Protein AF-A0A8T4I831-F1 (afdb_monomer_lite)

pLDDT: mean 87.14, std 13.7, range [50.66, 98.44]

Structure (mmCIF, N/CA/C/O backbone):
data_AF-A0A8T4I831-F1
#
_entry.id   AF-A0A8T4I831-F1
#
loop_
_atom_site.group_PDB
_atom_site.id
_atom_site.type_symbol
_atom_site.label_atom_id
_atom_site.label_alt_id
_atom_site.label_comp_id
_atom_site.label_asym_id
_atom_site.label_entity_id
_atom_site.label_seq_id
_atom_site.pdbx_PDB_ins_code
_atom_site.Cartn_x
_atom_site.Cartn_y
_atom_site.Cartn_z
_atom_site.occupancy
_atom_site.B_iso_or_equiv
_atom_site.auth_seq_id
_atom_site.auth_comp_id
_atom_site.auth_asym_id
_atom_site.auth_atom_id
_atom_site.pdbx_PDB_model_num
ATOM 1 N N . SER A 1 1 ? 7.510 4.939 5.855 1.00 54.38 1 SER A N 1
ATOM 2 C CA . SER A 1 1 ? 6.113 4.590 6.149 1.00 54.38 1 SER A CA 1
ATOM 3 C C . SER A 1 1 ? 5.889 4.547 7.663 1.00 54.38 1 SER A C 1
ATOM 5 O O . SER A 1 1 ? 5.780 3.494 8.251 1.00 54.38 1 SER A O 1
ATOM 7 N N . ALA A 1 2 ? 5.998 5.706 8.315 1.00 50.66 2 ALA A N 1
ATOM 8 C CA . ALA A 1 2 ? 5.748 5.946 9.754 1.00 50.66 2 ALA A CA 1
ATOM 9 C C . ALA A 1 2 ? 6.023 7.430 10.044 1.00 50.66 2 ALA A C 1
ATOM 11 O O . ALA A 1 2 ? 5.448 8.043 10.926 1.00 50.66 2 ALA A O 1
ATOM 12 N N . ARG A 1 3 ? 6.913 8.043 9.249 1.00 54.44 3 ARG A N 1
ATOM 13 C CA . ARG A 1 3 ? 7.248 9.472 9.320 1.00 54.44 3 ARG A CA 1
ATOM 14 C C . ARG A 1 3 ? 6.072 10.399 8.997 1.00 54.44 3 ARG A C 1
ATOM 16 O O . ARG A 1 3 ? 6.106 11.530 9.463 1.00 54.44 3 ARG A O 1
ATOM 23 N N . ALA A 1 4 ? 5.085 9.937 8.222 1.00 57.38 4 ALA A N 1
ATOM 24 C CA . ALA A 1 4 ? 3.865 10.695 7.948 1.00 57.38 4 ALA A CA 1
ATOM 25 C C . ALA A 1 4 ? 3.034 10.898 9.229 1.00 57.38 4 ALA A C 1
ATOM 27 O O . ALA A 1 4 ? 2.509 11.978 9.442 1.00 57.38 4 ALA A O 1
ATOM 28 N N . LEU A 1 5 ? 3.042 9.914 10.137 1.00 56.28 5 LEU A N 1
ATOM 29 C CA . LEU A 1 5 ? 2.298 9.921 11.403 1.00 56.28 5 LEU A CA 1
ATOM 30 C C . LEU A 1 5 ? 2.906 10.802 12.507 1.00 56.28 5 LEU A C 1
ATOM 32 O O . LEU A 1 5 ? 2.289 10.999 13.547 1.00 56.28 5 LEU A O 1
ATOM 36 N N . VAL A 1 6 ? 4.140 11.289 12.338 1.00 68.19 6 VAL A N 1
ATOM 37 C CA . VAL A 1 6 ? 4.909 11.924 13.430 1.00 68.19 6 VAL A CA 1
ATOM 38 C C . VAL A 1 6 ? 4.697 13.447 13.490 1.00 68.19 6 VAL A C 1
ATOM 40 O O . VAL A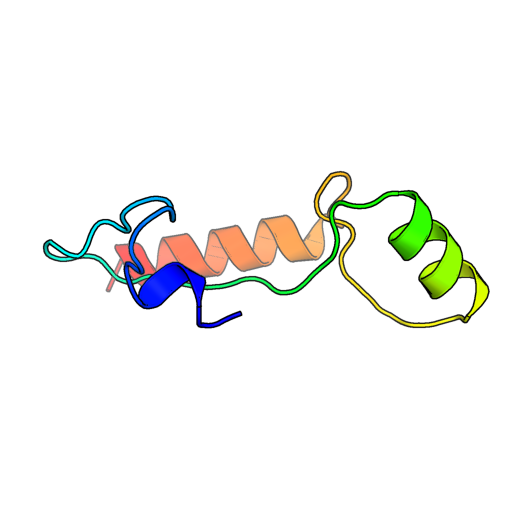 1 6 ? 5.242 14.084 14.384 1.00 68.19 6 VAL A O 1
ATOM 43 N N . ASN A 1 7 ? 3.932 14.048 12.563 1.00 70.25 7 ASN A N 1
ATOM 44 C CA . ASN A 1 7 ? 3.698 15.504 12.473 1.00 70.25 7 ASN A CA 1
ATOM 45 C C . ASN A 1 7 ? 4.984 16.328 12.675 1.00 70.25 7 ASN A C 1
ATOM 47 O O . ASN A 1 7 ? 5.068 17.224 13.513 1.00 70.25 7 ASN A O 1
ATOM 51 N N . ARG A 1 8 ? 6.044 15.992 11.929 1.00 72.44 8 ARG A N 1
ATOM 52 C CA . ARG A 1 8 ? 7.301 16.751 12.001 1.00 72.44 8 ARG A CA 1
ATOM 53 C C . ARG A 1 8 ? 7.117 18.133 11.377 1.00 72.44 8 ARG A C 1
ATOM 55 O O . ARG A 1 8 ? 6.461 18.254 10.346 1.00 72.44 8 ARG A O 1
ATOM 62 N N . ALA A 1 9 ? 7.770 19.142 11.953 1.00 72.94 9 ALA A N 1
ATOM 63 C CA . ALA A 1 9 ? 7.796 20.493 11.400 1.00 72.94 9 ALA A CA 1
ATOM 64 C C . ALA A 1 9 ? 8.213 20.479 9.914 1.00 72.94 9 ALA A C 1
ATOM 66 O O . ALA A 1 9 ? 9.214 19.856 9.552 1.00 72.94 9 ALA A O 1
ATOM 67 N N . GLY A 1 10 ? 7.420 21.142 9.065 1.00 74.25 10 GLY A N 1
ATOM 68 C CA . GLY A 1 10 ? 7.585 21.149 7.605 1.00 74.25 10 GLY A CA 1
ATOM 69 C C . GLY A 1 10 ? 6.933 19.973 6.861 1.00 74.25 10 GLY A C 1
ATOM 70 O O . GLY A 1 10 ? 7.034 19.912 5.638 1.00 74.25 10 GLY A O 1
ATOM 71 N N . GLY A 1 11 ? 6.284 19.038 7.564 1.00 69.88 11 GLY A N 1
ATOM 72 C CA . GLY A 1 11 ? 5.429 17.999 6.982 1.00 69.88 11 GLY A CA 1
ATOM 73 C C . GLY A 1 11 ? 3.952 18.405 6.929 1.00 69.88 11 GLY A C 1
ATOM 74 O O . GLY A 1 11 ? 3.560 19.432 7.476 1.00 69.88 11 GLY A O 1
ATOM 75 N N . VAL A 1 12 ? 3.129 17.580 6.276 1.00 69.81 12 VAL A N 1
ATOM 76 C CA . VAL A 1 12 ? 1.664 17.709 6.323 1.00 69.81 12 VAL A CA 1
ATOM 77 C C . VAL A 1 12 ? 1.171 17.182 7.668 1.00 69.81 12 VAL A C 1
ATOM 79 O O . VAL A 1 12 ? 1.579 16.097 8.086 1.00 69.81 12 VAL A O 1
ATOM 82 N N . GLU A 1 13 ? 0.314 17.948 8.342 1.00 72.31 13 GLU A N 1
ATOM 83 C CA . GLU A 1 13 ? -0.316 17.506 9.583 1.00 72.31 13 GLU A CA 1
ATOM 84 C C . GLU A 1 13 ? -1.317 16.382 9.306 1.00 72.31 13 GLU A C 1
ATOM 86 O O . GLU A 1 13 ? -2.199 16.481 8.454 1.00 72.31 13 GLU A O 1
ATOM 91 N N . THR A 1 14 ? -1.166 15.299 10.053 1.00 72.06 14 THR A N 1
ATOM 92 C CA . THR A 1 14 ? -2.078 14.164 10.064 1.00 72.06 14 THR A CA 1
ATOM 93 C C . THR A 1 14 ? -3.203 14.441 11.053 1.00 72.06 14 THR A C 1
ATOM 95 O O . THR A 1 14 ? -2.940 14.838 12.191 1.00 72.06 14 THR A O 1
ATOM 98 N N . ASN A 1 15 ? -4.452 14.206 10.640 1.00 72.12 15 ASN A N 1
ATOM 99 C CA . ASN A 1 15 ? -5.598 14.275 11.543 1.00 72.12 15 ASN A CA 1
ATOM 100 C C . ASN A 1 15 ? -5.474 13.183 12.617 1.00 72.12 15 ASN A C 1
ATOM 102 O O . ASN A 1 15 ? -5.288 12.014 12.294 1.00 72.12 15 ASN A O 1
ATOM 106 N N . THR A 1 16 ? -5.581 13.566 13.887 1.00 73.75 16 THR A N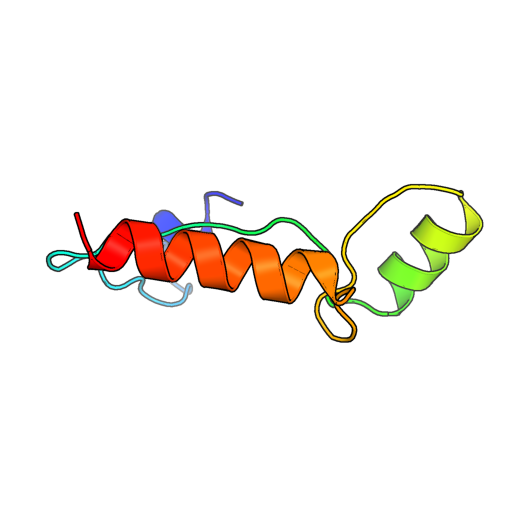 1
ATOM 107 C CA . THR A 1 16 ? -5.484 12.657 15.040 1.00 73.75 16 THR A CA 1
ATOM 108 C C . THR A 1 16 ? -6.781 12.562 15.846 1.00 73.75 16 THR A C 1
ATOM 110 O O . THR A 1 16 ? -6.837 11.820 16.827 1.00 73.75 16 THR A O 1
ATOM 113 N N . LEU A 1 17 ? -7.841 13.284 15.465 1.00 81.88 17 LEU A N 1
ATOM 114 C CA . LEU A 1 17 ? -9.080 13.346 16.239 1.00 81.88 17 LEU A CA 1
ATOM 115 C C . LEU A 1 17 ? -10.019 12.183 15.893 1.00 81.88 17 LEU A C 1
ATOM 117 O O . LEU A 1 17 ? -10.739 12.244 14.901 1.00 81.88 17 LEU A O 1
ATOM 121 N N . ASN A 1 18 ? -10.053 11.160 16.756 1.00 84.44 18 ASN A N 1
ATOM 122 C CA . ASN A 1 18 ? -10.946 9.993 16.659 1.00 84.44 18 ASN A CA 1
ATOM 123 C C . ASN A 1 18 ? -10.857 9.237 15.320 1.00 84.44 18 ASN A C 1
ATOM 125 O O . ASN A 1 18 ? -11.860 8.741 14.813 1.00 84.44 18 ASN A O 1
ATOM 129 N N . VAL A 1 19 ? -9.657 9.147 14.745 1.00 82.19 19 VAL A N 1
ATOM 130 C CA . VAL A 1 19 ? -9.411 8.424 13.491 1.00 82.19 19 VAL A CA 1
ATOM 131 C C . VAL A 1 19 ? -8.437 7.268 13.690 1.00 82.19 19 VAL A C 1
ATOM 133 O O . VAL A 1 19 ? -7.584 7.291 14.577 1.00 82.19 19 VAL A O 1
ATOM 136 N N . CYS A 1 20 ? -8.540 6.272 12.812 1.00 81.94 20 CYS A N 1
ATOM 137 C CA . CYS A 1 20 ? -7.496 5.284 12.581 1.00 81.94 20 CYS A CA 1
ATOM 138 C C . CYS A 1 20 ? -6.798 5.621 11.258 1.00 81.94 20 CYS A C 1
ATOM 140 O O . CYS A 1 20 ? -7.466 5.930 10.272 1.00 81.94 20 CYS A O 1
ATOM 142 N N . GLN A 1 21 ? -5.466 5.557 11.229 1.00 81.69 21 GLN A N 1
ATOM 143 C CA . GLN A 1 21 ? -4.703 5.672 9.991 1.00 81.69 21 GLN A CA 1
ATOM 144 C C . GLN A 1 21 ? -4.169 4.307 9.570 1.00 81.69 21 GLN A C 1
ATOM 146 O O . GLN A 1 21 ? -3.628 3.559 10.383 1.00 81.69 21 GLN A O 1
ATOM 151 N N . VAL A 1 22 ? -4.256 4.036 8.270 1.00 86.62 22 VAL A N 1
ATOM 152 C CA . VAL A 1 22 ? -3.727 2.832 7.631 1.00 86.62 22 VAL A CA 1
ATOM 153 C C . VAL A 1 22 ? -2.780 3.249 6.515 1.00 86.62 22 VAL A C 1
ATOM 155 O O . VAL A 1 22 ? -3.089 4.145 5.732 1.00 86.62 22 VAL A O 1
ATOM 158 N N . GLU A 1 23 ? -1.606 2.622 6.454 1.00 86.75 23 GLU A N 1
ATOM 159 C CA . GLU A 1 23 ? -0.625 2.869 5.399 1.00 86.75 23 GLU A CA 1
ATOM 160 C C . GLU A 1 23 ? -0.588 1.689 4.420 1.00 86.75 23 GLU A C 1
ATOM 162 O O . GLU A 1 23 ? -0.364 0.547 4.818 1.00 86.75 23 GLU A O 1
ATOM 167 N N . VAL A 1 24 ? -0.754 1.980 3.127 1.00 90.25 24 VAL A N 1
ATOM 168 C CA . VAL A 1 24 ? -0.543 1.017 2.038 1.00 90.25 24 VAL A CA 1
ATOM 169 C C . VAL A 1 24 ? 0.835 1.264 1.432 1.00 90.25 24 VAL A C 1
ATOM 171 O O . VAL A 1 24 ? 1.193 2.398 1.109 1.00 90.25 24 VAL A O 1
ATOM 174 N N . VAL A 1 25 ? 1.630 0.204 1.281 1.00 90.62 25 VAL A N 1
ATOM 175 C CA . VAL A 1 25 ? 2.999 0.306 0.763 1.00 90.62 25 VAL A CA 1
ATOM 176 C C . VAL A 1 25 ? 3.022 0.032 -0.737 1.00 90.62 25 VAL A C 1
ATOM 178 O O . VAL A 1 25 ? 2.654 -1.043 -1.200 1.00 90.62 25 VAL A O 1
ATOM 181 N N . GLY A 1 26 ? 3.529 0.997 -1.495 1.00 93.44 26 GLY A N 1
ATOM 182 C CA . GLY A 1 26 ? 3.825 0.856 -2.915 1.00 93.44 26 GLY A CA 1
ATOM 183 C C . GLY A 1 26 ? 4.516 2.098 -3.454 1.00 93.44 26 GLY A C 1
ATOM 184 O O . GLY A 1 26 ? 4.947 2.961 -2.687 1.00 93.44 26 GLY A O 1
ATOM 185 N N . THR A 1 27 ? 4.648 2.178 -4.774 1.00 95.12 27 THR A N 1
ATOM 186 C CA . THR A 1 27 ? 5.292 3.310 -5.447 1.00 95.12 27 THR A CA 1
ATOM 187 C C . THR A 1 27 ? 4.297 4.053 -6.327 1.00 95.12 27 THR A C 1
ATOM 189 O O . THR A 1 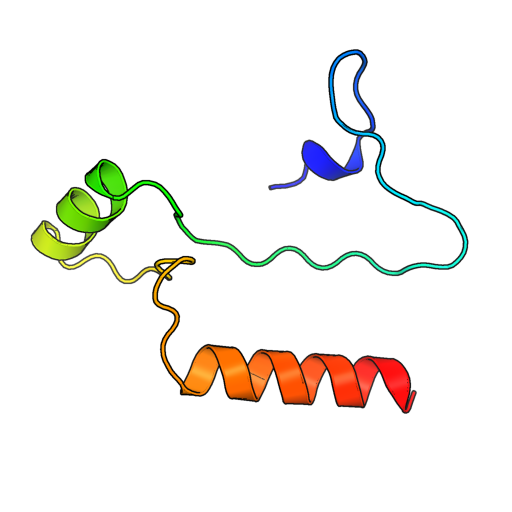27 ? 3.461 3.438 -6.983 1.00 95.12 27 THR A O 1
ATOM 192 N N . CYS A 1 28 ? 4.400 5.378 -6.361 1.00 95.69 28 CYS A N 1
ATOM 193 C CA . CYS A 1 28 ? 3.774 6.215 -7.385 1.00 95.69 28 CYS A CA 1
ATOM 194 C C . CYS A 1 28 ? 4.775 6.705 -8.438 1.00 95.69 28 CYS A C 1
ATOM 196 O O . CYS A 1 28 ? 4.368 7.235 -9.469 1.00 95.69 28 CYS A O 1
ATOM 198 N N . ASP A 1 29 ? 6.076 6.501 -8.209 1.00 97.12 29 ASP A N 1
ATOM 199 C CA . ASP A 1 29 ? 7.124 6.931 -9.125 1.00 97.12 29 ASP A CA 1
ATOM 200 C C . ASP A 1 29 ? 7.238 5.958 -10.317 1.00 97.12 29 ASP A C 1
ATOM 202 O O . ASP A 1 29 ? 7.557 4.777 -10.108 1.00 97.12 29 ASP A O 1
ATOM 206 N N . PRO A 1 30 ? 7.007 6.418 -11.564 1.00 97.44 30 PRO A N 1
ATOM 207 C CA . PRO A 1 30 ? 7.047 5.563 -12.749 1.00 97.44 30 PRO A CA 1
ATOM 208 C C . PRO A 1 30 ? 8.452 5.012 -13.034 1.00 97.44 30 PRO A C 1
ATOM 210 O O . PRO A 1 30 ? 8.587 3.889 -13.522 1.00 97.44 30 PRO A O 1
ATOM 213 N N . GLY A 1 31 ? 9.515 5.756 -12.701 1.00 98.25 31 GLY A N 1
ATOM 214 C CA . GLY A 1 31 ? 10.896 5.295 -12.886 1.00 98.25 31 GLY A CA 1
ATOM 215 C C . GLY A 1 31 ? 11.225 4.091 -11.999 1.00 98.25 31 GLY A C 1
ATOM 216 O O . GLY A 1 31 ? 11.767 3.082 -12.465 1.00 98.25 31 GLY A O 1
ATOM 217 N N . THR A 1 32 ? 10.837 4.175 -10.728 1.00 97.38 32 THR A N 1
ATOM 218 C CA . THR A 1 32 ? 10.953 3.110 -9.728 1.00 97.38 32 THR A CA 1
ATOM 219 C C . THR A 1 32 ? 10.084 1.914 -10.100 1.00 97.38 32 THR A C 1
ATOM 221 O O . THR A 1 32 ? 10.587 0.791 -10.101 1.00 97.38 32 THR A O 1
ATOM 224 N N . HIS A 1 33 ? 8.832 2.145 -10.510 1.00 97.75 33 HIS A N 1
ATOM 225 C CA . HIS A 1 33 ? 7.937 1.094 -11.004 1.00 97.75 33 HIS A CA 1
ATOM 226 C C . HIS A 1 33 ? 8.560 0.312 -12.170 1.00 97.75 33 HIS A C 1
ATOM 228 O O . HIS A 1 33 ? 8.673 -0.917 -12.123 1.00 97.75 33 HIS A O 1
ATOM 234 N N . ALA A 1 34 ? 9.058 1.015 -13.190 1.00 98.06 34 ALA A N 1
ATOM 235 C CA . ALA A 1 34 ? 9.679 0.383 -14.348 1.00 98.06 34 ALA A CA 1
ATOM 236 C C . ALA A 1 34 ? 10.951 -0.396 -13.965 1.00 98.06 34 ALA A C 1
ATOM 238 O O . ALA A 1 34 ? 11.196 -1.490 -14.478 1.00 98.06 34 ALA A O 1
ATOM 239 N N . LYS A 1 35 ? 11.765 0.142 -13.047 1.00 98.44 35 LYS A N 1
ATOM 240 C CA . LYS A 1 35 ? 12.963 -0.535 -12.529 1.00 98.44 35 LYS A CA 1
ATOM 241 C C . LYS A 1 35 ? 12.613 -1.835 -11.802 1.00 98.44 35 LYS A C 1
ATOM 243 O O . LYS A 1 35 ? 13.248 -2.852 -12.069 1.00 98.44 35 LYS A O 1
ATOM 248 N N . TRP A 1 36 ? 11.637 -1.808 -10.899 1.00 98.00 36 TRP A N 1
ATOM 249 C CA . TRP A 1 36 ? 11.237 -2.979 -10.113 1.00 98.00 36 TRP A CA 1
ATOM 250 C C . TRP A 1 36 ? 10.541 -4.040 -10.960 1.00 98.00 36 TRP A C 1
ATOM 252 O O . TRP A 1 36 ? 10.841 -5.221 -10.804 1.00 98.00 36 TRP A O 1
ATOM 262 N N . THR A 1 37 ? 9.717 -3.625 -11.923 1.00 97.56 37 THR A N 1
ATOM 263 C CA . THR A 1 37 ? 9.097 -4.534 -12.898 1.00 97.56 37 THR A CA 1
ATOM 264 C C . THR A 1 37 ? 10.156 -5.279 -13.709 1.00 97.56 37 THR A C 1
ATOM 266 O O . THR A 1 37 ? 10.126 -6.505 -13.777 1.00 97.56 37 THR A O 1
ATOM 269 N N . ARG A 1 38 ? 11.161 -4.572 -14.253 1.00 98.31 38 ARG A N 1
ATOM 270 C CA . ARG A 1 38 ? 12.281 -5.208 -14.978 1.00 98.31 38 ARG A CA 1
ATOM 271 C C . ARG A 1 38 ? 13.094 -6.167 -14.108 1.00 98.31 38 ARG A C 1
ATOM 273 O O . ARG A 1 38 ? 13.642 -7.131 -14.626 1.00 98.31 38 ARG A O 1
ATOM 280 N N . ALA A 1 39 ? 13.183 -5.896 -12.809 1.00 98.12 39 ALA A N 1
ATOM 281 C CA . ALA A 1 39 ? 13.861 -6.759 -11.848 1.00 98.12 39 ALA A CA 1
ATOM 282 C C . ALA A 1 39 ? 12.995 -7.942 -11.367 1.00 98.12 39 ALA A C 1
ATOM 284 O O . ALA A 1 39 ? 13.437 -8.690 -10.500 1.00 98.12 39 ALA A O 1
ATOM 285 N N . GLY A 1 40 ? 11.760 -8.094 -11.866 1.00 97.75 40 GLY A N 1
ATOM 286 C CA . GLY A 1 40 ? 10.830 -9.138 -11.424 1.00 97.75 40 GLY A CA 1
ATOM 287 C C . GLY A 1 40 ? 10.377 -8.986 -9.967 1.00 97.75 40 GLY A C 1
ATOM 288 O O . GLY A 1 40 ? 9.952 -9.957 -9.349 1.00 97.75 40 GLY A O 1
ATOM 289 N N . SER A 1 41 ? 10.500 -7.789 -9.388 1.00 97.12 41 SER A N 1
ATOM 290 C CA . SER A 1 41 ? 10.114 -7.525 -8.000 1.00 97.12 41 SER A CA 1
ATOM 291 C C . SER A 1 41 ? 8.626 -7.198 -7.916 1.00 97.12 41 SER A C 1
ATOM 293 O O . SER A 1 41 ? 8.167 -6.230 -8.525 1.00 97.12 41 SER A O 1
ATOM 295 N N . ALA A 1 42 ? 7.873 -7.971 -7.133 1.00 95.50 42 ALA A N 1
ATOM 296 C CA . ALA A 1 42 ? 6.465 -7.691 -6.868 1.00 95.50 42 ALA A CA 1
ATOM 297 C C . ALA A 1 42 ? 6.308 -6.391 -6.063 1.00 95.50 42 ALA A C 1
ATOM 299 O O . ALA A 1 42 ? 7.022 -6.163 -5.087 1.00 95.50 42 ALA A O 1
ATOM 300 N N . HIS A 1 43 ? 5.382 -5.532 -6.483 1.00 96.06 43 HIS A N 1
ATOM 301 C CA . HIS A 1 43 ? 5.062 -4.272 -5.817 1.00 96.06 43 HIS A CA 1
ATOM 302 C C . HIS A 1 43 ? 3.707 -3.746 -6.304 1.00 96.06 43 HIS A C 1
ATOM 304 O O . HIS A 1 43 ? 3.232 -4.138 -7.368 1.00 96.06 43 HIS A O 1
ATOM 310 N N . LEU A 1 44 ? 3.111 -2.828 -5.543 1.00 96.81 44 LEU A N 1
ATOM 311 C CA . LEU A 1 44 ? 1.937 -2.073 -5.972 1.00 96.81 44 LEU A CA 1
ATOM 312 C C . LEU A 1 44 ? 2.375 -0.777 -6.658 1.00 96.81 44 LEU A C 1
ATOM 314 O O . LEU A 1 44 ? 3.141 0.006 -6.081 1.00 96.81 44 LEU A O 1
ATOM 318 N N . TYR A 1 45 ? 1.874 -0.546 -7.869 1.00 97.19 45 TYR A N 1
ATOM 319 C CA . TYR A 1 45 ? 1.971 0.747 -8.535 1.00 97.19 45 TYR A CA 1
ATOM 320 C C . TYR A 1 45 ? 0.688 1.531 -8.260 1.00 97.19 45 TYR A C 1
ATOM 322 O O . TYR A 1 45 ? -0.373 1.199 -8.766 1.00 97.19 45 TYR A O 1
ATOM 330 N N . MET A 1 46 ? 0.776 2.543 -7.399 1.00 96.06 46 MET A N 1
ATOM 331 C CA . MET A 1 46 ? -0.396 3.256 -6.874 1.00 96.06 46 MET A CA 1
ATOM 332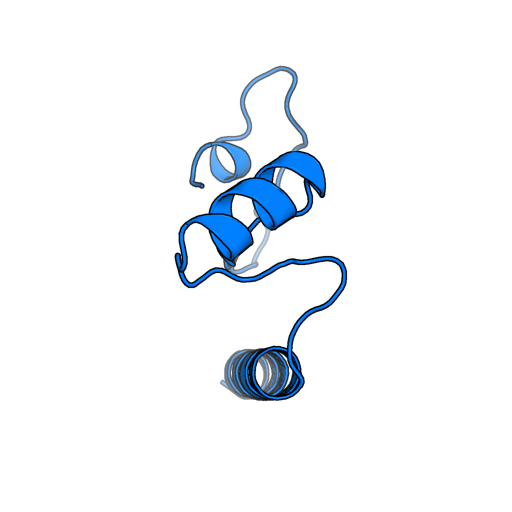 C C . MET A 1 46 ? -1.280 3.918 -7.949 1.00 96.06 46 MET A C 1
ATOM 334 O O . MET A 1 46 ? -2.494 3.918 -7.768 1.00 96.06 46 MET A O 1
ATOM 338 N N . PRO A 1 47 ? -0.735 4.474 -9.053 1.00 96.94 47 PRO A N 1
ATOM 339 C CA . PRO A 1 47 ? -1.550 5.043 -10.127 1.00 96.94 47 PRO A CA 1
ATOM 340 C C . PRO A 1 47 ? -2.349 4.016 -10.938 1.00 96.94 47 PRO A C 1
ATOM 342 O O . PRO A 1 47 ? -3.304 4.407 -11.597 1.00 96.94 47 PRO A O 1
ATOM 345 N N . ASP A 1 48 ? -1.955 2.740 -10.904 1.00 96.69 48 ASP A N 1
ATOM 346 C CA . ASP A 1 48 ? -2.580 1.646 -11.657 1.00 96.69 48 ASP A CA 1
ATOM 347 C C . ASP A 1 48 ? -2.630 0.391 -10.772 1.00 96.69 48 ASP A C 1
ATOM 349 O O . ASP A 1 48 ? -1.873 -0.572 -10.934 1.00 96.69 48 ASP A O 1
ATOM 353 N N . LEU A 1 49 ? -3.452 0.470 -9.721 1.00 96.56 49 LEU A N 1
ATOM 354 C CA . LEU A 1 49 ? -3.621 -0.626 -8.774 1.00 96.56 49 LEU A CA 1
ATOM 355 C C . LEU A 1 49 ? -4.374 -1.790 -9.431 1.00 96.56 49 LEU A C 1
ATOM 357 O O . LEU A 1 49 ? -5.346 -1.562 -10.147 1.00 96.56 49 LEU A O 1
ATOM 361 N N . PRO A 1 50 ? -3.998 -3.043 -9.131 1.00 95.88 50 PRO A N 1
ATOM 362 C CA . PRO A 1 50 ? -4.737 -4.192 -9.629 1.00 95.88 50 PRO A CA 1
ATOM 363 C C . PRO A 1 50 ? -6.118 -4.291 -8.964 1.00 95.88 50 PRO A C 1
ATOM 365 O O . PRO A 1 50 ? -6.264 -3.984 -7.779 1.00 95.88 50 PRO A O 1
ATOM 368 N N . ASP A 1 51 ? -7.104 -4.818 -9.695 1.00 97.81 51 ASP A N 1
ATOM 369 C CA . ASP A 1 51 ? -8.506 -4.912 -9.252 1.00 97.81 51 ASP A CA 1
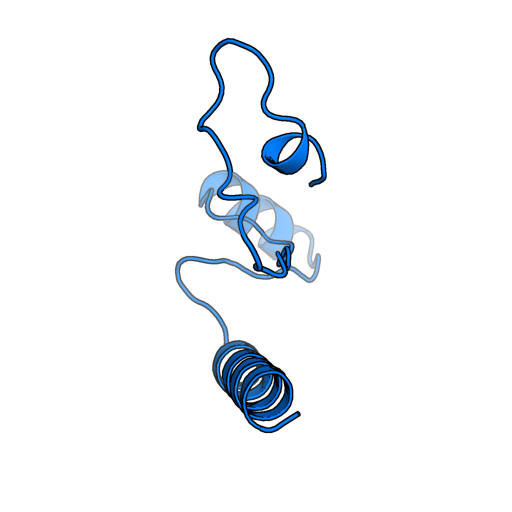ATOM 370 C C . ASP A 1 51 ? -8.679 -5.551 -7.867 1.00 97.81 51 ASP A C 1
ATOM 372 O O . ASP A 1 51 ? -9.477 -5.084 -7.053 1.00 97.81 51 ASP A O 1
ATOM 376 N N . TRP A 1 52 ? -7.904 -6.600 -7.567 1.00 97.19 52 TRP A N 1
ATOM 377 C CA . TRP A 1 52 ? -7.970 -7.276 -6.269 1.00 97.19 52 TRP A CA 1
ATOM 378 C C . TRP A 1 52 ? -7.576 -6.349 -5.114 1.00 97.19 52 TRP A C 1
ATOM 380 O O . TRP A 1 52 ? -8.189 -6.411 -4.057 1.00 97.19 52 TRP A O 1
ATOM 390 N N . ALA A 1 53 ? -6.601 -5.456 -5.311 1.00 96.31 53 ALA A N 1
ATOM 391 C CA . ALA A 1 53 ? -6.151 -4.555 -4.255 1.00 96.31 53 ALA A CA 1
ATOM 392 C C . ALA A 1 53 ? -7.219 -3.502 -3.950 1.00 96.31 53 ALA A C 1
ATOM 394 O O . ALA A 1 53 ? -7.438 -3.165 -2.790 1.00 96.31 53 ALA A O 1
ATOM 395 N N . ILE A 1 54 ? -7.913 -3.010 -4.981 1.00 96.31 54 ILE A N 1
ATOM 396 C CA . ILE A 1 54 ? -9.022 -2.063 -4.819 1.00 96.31 54 ILE A CA 1
ATOM 397 C C . ILE A 1 54 ? -10.181 -2.732 -4.076 1.00 96.31 54 ILE A C 1
ATOM 399 O O . ILE A 1 54 ? -10.695 -2.161 -3.114 1.00 96.31 54 ILE A O 1
ATOM 403 N N . ARG A 1 55 ? -10.561 -3.950 -4.485 1.00 98.12 55 ARG A N 1
ATOM 404 C CA . ARG A 1 55 ? -11.606 -4.735 -3.814 1.00 98.12 55 ARG A CA 1
ATOM 405 C C . ARG A 1 55 ? -11.275 -4.952 -2.339 1.00 98.12 55 ARG A C 1
ATOM 407 O O . ARG A 1 55 ? -12.085 -4.608 -1.487 1.00 98.12 55 ARG A O 1
ATOM 414 N N . ASP A 1 56 ? -10.088 -5.471 -2.041 1.00 97.62 56 ASP A N 1
ATOM 415 C CA . ASP A 1 56 ? -9.710 -5.853 -0.678 1.00 97.62 56 ASP A CA 1
ATOM 416 C C . ASP A 1 56 ? -9.577 -4.622 0.242 1.00 97.62 56 ASP A C 1
ATOM 418 O O . ASP A 1 56 ? -9.938 -4.680 1.417 1.00 97.62 56 ASP A O 1
ATOM 422 N N . LEU A 1 57 ? -9.121 -3.474 -0.282 1.00 95.75 57 LEU A N 1
ATOM 423 C CA . LEU A 1 57 ? -9.153 -2.201 0.453 1.00 95.75 57 LEU A CA 1
ATOM 424 C C . LEU A 1 57 ? -10.588 -1.733 0.734 1.00 95.75 57 LEU A C 1
ATOM 426 O O . LEU A 1 57 ? -10.847 -1.172 1.800 1.00 95.75 57 LEU A O 1
ATOM 430 N N . GLY A 1 58 ? -11.514 -1.970 -0.198 1.00 96.12 58 GLY A N 1
ATOM 431 C CA . GLY A 1 58 ? -12.941 -1.718 -0.008 1.00 96.12 58 GLY A CA 1
ATOM 432 C C . GLY A 1 58 ? -13.540 -2.587 1.099 1.00 96.12 58 GLY A C 1
ATOM 433 O O . GLY A 1 58 ? -14.162 -2.056 2.016 1.00 96.12 58 GLY A O 1
ATOM 434 N N . GLU A 1 59 ? -13.281 -3.895 1.066 1.00 97.69 59 GLU A N 1
ATOM 435 C CA . GLU A 1 59 ? -13.711 -4.838 2.111 1.00 97.69 59 GLU A CA 1
ATOM 436 C C . GLU A 1 59 ? -13.133 -4.463 3.482 1.00 97.69 59 GLU A C 1
ATOM 438 O O . GLU A 1 59 ? -13.832 -4.491 4.497 1.00 97.69 59 GLU A O 1
ATOM 443 N N . PHE A 1 60 ? -11.865 -4.044 3.519 1.00 96.00 60 PHE A N 1
ATOM 444 C CA . PHE A 1 60 ? -11.235 -3.549 4.738 1.00 96.00 60 PHE A CA 1
ATOM 445 C C . PHE A 1 60 ? -11.931 -2.291 5.280 1.00 96.00 60 PHE A C 1
ATOM 447 O O . PHE A 1 60 ? -12.193 -2.204 6.482 1.00 96.00 60 PHE A O 1
ATOM 454 N N . ALA A 1 61 ? -12.249 -1.323 4.416 1.00 94.38 61 ALA A N 1
ATOM 455 C CA . ALA A 1 61 ? -12.942 -0.101 4.817 1.00 94.38 61 ALA A CA 1
ATOM 456 C C . ALA A 1 61 ? -14.370 -0.381 5.315 1.00 94.38 61 ALA A C 1
ATOM 458 O O . ALA A 1 61 ? -14.793 0.197 6.316 1.00 94.38 61 ALA A O 1
ATOM 459 N N . GLU A 1 62 ? -15.093 -1.292 4.659 1.00 96.44 62 GLU A N 1
ATOM 460 C CA . GLU A 1 62 ? -16.423 -1.733 5.090 1.00 96.44 62 GLU A CA 1
ATOM 461 C C . GLU A 1 62 ? -16.367 -2.399 6.470 1.00 96.44 6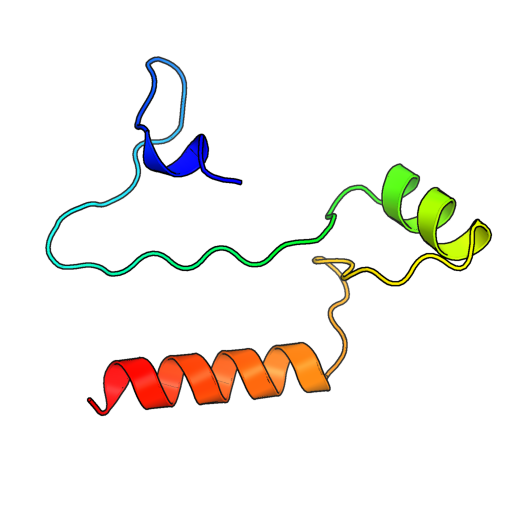2 GLU A C 1
ATOM 463 O O . GLU A 1 62 ? -17.131 -2.036 7.368 1.00 96.44 62 GLU A O 1
ATOM 468 N N . TRP A 1 63 ? -15.417 -3.315 6.677 1.00 95.88 63 TRP A N 1
ATOM 469 C CA . TRP A 1 63 ? -15.194 -3.946 7.977 1.00 95.88 63 TRP A CA 1
ATOM 470 C C . TRP A 1 63 ? -14.873 -2.919 9.069 1.00 95.88 63 TRP A C 1
ATOM 472 O O . TRP A 1 63 ? -15.448 -2.992 10.154 1.00 95.88 63 TRP A O 1
ATOM 482 N N . ALA A 1 64 ? -13.994 -1.954 8.785 1.00 92.38 64 ALA A N 1
ATOM 483 C CA . ALA A 1 64 ? -13.605 -0.919 9.741 1.00 92.38 64 ALA A CA 1
ATOM 484 C C . ALA A 1 64 ? -14.754 0.049 10.075 1.00 92.38 64 ALA A C 1
ATOM 486 O O . ALA A 1 64 ? -14.737 0.664 11.136 1.00 92.38 64 ALA A O 1
ATOM 487 N N . HIS A 1 65 ? -15.737 0.196 9.182 1.00 90.50 65 HIS A N 1
ATOM 488 C CA . HIS A 1 65 ? -16.928 1.012 9.411 1.00 90.50 65 HIS A CA 1
ATOM 489 C C . HIS A 1 65 ? -18.020 0.275 10.198 1.00 90.50 65 HIS A C 1
ATOM 491 O O . HIS A 1 65 ? -18.663 0.867 11.061 1.00 90.50 65 HIS A O 1
ATOM 497 N N . ALA A 1 66 ? -18.260 -1.000 9.884 1.00 90.25 66 ALA A N 1
ATOM 498 C CA . ALA A 1 66 ? -19.339 -1.792 10.477 1.00 90.25 66 ALA A CA 1
ATOM 499 C C . ALA A 1 66 ? -19.034 -2.305 11.900 1.00 90.25 66 ALA A C 1
ATOM 501 O O . ALA A 1 66 ? -19.876 -2.984 12.498 1.00 90.25 66 ALA A O 1
ATOM 502 N N . LYS A 1 67 ? -17.830 -2.049 12.418 1.00 58.84 67 LYS A N 1
ATOM 503 C CA . LYS A 1 67 ? -17.352 -2.507 13.726 1.00 58.84 67 LYS A CA 1
ATOM 504 C C . LYS A 1 67 ? -17.151 -1.368 14.710 1.00 58.84 67 LYS A C 1
ATOM 506 O O . LYS A 1 67 ? -16.757 -0.267 14.280 1.00 58.84 67 LYS A O 1
#

Secondary structure (DSSP, 8-state):
--GGGG--TTSPPPP-SS--------B--HHHHHHHHHTT----BGGG--HHHHHHHHHHHHHHHH-

Foldseek 3Di:
DCVQVPPDPPHDDDDDPPDDDDDDDFDCDVVVVVVCVVVVHDGAHVVDGDPVVVVVVVVVVVVVVVD

Sequence (67 aa):
SARALVNRAGGVETNTLNVCQVEVVGTCDPGTHAKWTRAGSAHLYMPDLPDWAIRDLGEFAEWAHAK

Radius of gyration: 15.15 Å; chains: 1; bounding box: 33×30×32 Å